Protein AF-A0A4Q6XUS8-F1 (afdb_monomer)

pLDDT: mean 78.95, std 22.37, range [28.92, 98.81]

InterPro domains:
  IPR008257 Peptidase M19 [PF01244] (46-153)
  IPR032466 Metal-dependent hydrolase [SSF51556] (40-156)

Foldseek 3Di:
DDDDDDDDDDPDDPPDPVVVVVVVVVVPDPLVPDDPVVVVVDADLVRLQVQLVVLEADAQEPSDQDLLVSLVVQVVSCVRRNLLRAAHDHPFAQAQQQDCDPCRPP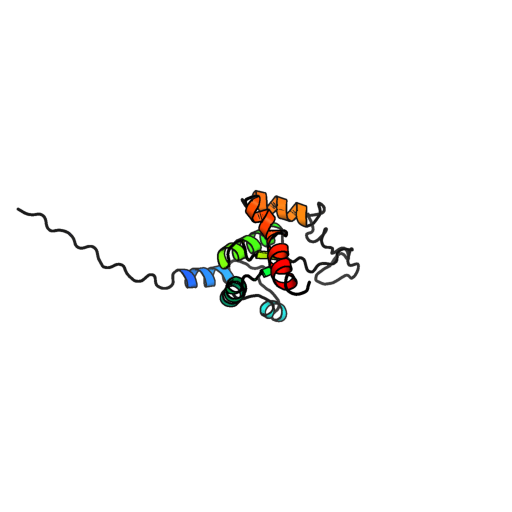SGTGQQCNHPVGNPGNLVSNVVSCVVVPDDPVSSVNHHPPSVVVVVCVVCVVPD

Structure (mmCIF, N/CA/C/O backbone):
data_AF-A0A4Q6XUS8-F1
#
_entry.id   AF-A0A4Q6XUS8-F1
#
loop_
_atom_site.group_PDB
_atom_site.id
_atom_site.type_symbol
_atom_site.label_atom_id
_atom_site.label_alt_id
_atom_site.label_comp_id
_atom_site.label_asym_id
_atom_site.label_entity_id
_atom_site.label_seq_id
_atom_site.pdbx_PDB_ins_code
_atom_site.Cartn_x
_atom_site.Cartn_y
_atom_site.Cartn_z
_atom_site.occupancy
_atom_site.B_iso_or_equiv
_atom_site.auth_seq_id
_atom_site.auth_comp_id
_atom_site.auth_asym_id
_atom_site.auth_atom_id
_atom_site.pdbx_PDB_model_num
ATOM 1 N N . MET A 1 1 ? -61.083 14.517 -26.495 1.00 38.69 1 MET A N 1
ATOM 2 C CA . MET A 1 1 ? -59.946 13.717 -27.003 1.00 38.69 1 MET A CA 1
ATOM 3 C C . MET A 1 1 ? -58.802 13.885 -26.015 1.00 38.69 1 MET A C 1
ATOM 5 O O . MET A 1 1 ? -58.152 14.918 -26.032 1.00 38.69 1 MET A O 1
ATOM 9 N N . GLU A 1 2 ? -58.611 12.913 -25.124 1.00 33.81 2 GLU A N 1
ATOM 10 C CA . GLU A 1 2 ? -57.528 12.885 -24.126 1.00 33.81 2 GLU A CA 1
ATOM 11 C C . GLU A 1 2 ? -56.410 11.944 -24.623 1.00 33.81 2 GLU A C 1
ATOM 13 O O . GLU A 1 2 ? -56.736 10.854 -25.113 1.00 33.81 2 GLU A O 1
ATOM 18 N N . PRO A 1 3 ? -55.109 12.269 -24.507 1.00 42.16 3 PRO A N 1
ATOM 19 C CA . PRO A 1 3 ? -54.057 11.345 -24.916 1.00 42.16 3 PRO A CA 1
ATOM 20 C C . PRO A 1 3 ? -53.762 10.315 -23.812 1.00 42.16 3 PRO A C 1
ATOM 22 O O . PRO A 1 3 ? -53.530 10.654 -22.651 1.00 42.16 3 PRO A O 1
ATOM 25 N N . ARG A 1 4 ? -53.729 9.024 -24.179 1.00 38.75 4 ARG A N 1
ATOM 26 C CA . ARG A 1 4 ? -53.361 7.920 -23.273 1.00 38.75 4 ARG A CA 1
ATOM 27 C C . ARG A 1 4 ? -51.905 8.067 -22.812 1.00 38.75 4 ARG A C 1
ATOM 29 O O . ARG A 1 4 ? -50.985 7.996 -23.627 1.00 38.75 4 ARG A O 1
ATOM 36 N N . ARG A 1 5 ? -51.686 8.187 -21.498 1.00 43.22 5 ARG A N 1
ATOM 37 C CA . ARG A 1 5 ? -50.358 8.046 -20.877 1.00 43.22 5 ARG A CA 1
ATOM 38 C C . ARG A 1 5 ? -49.838 6.621 -21.090 1.00 43.22 5 ARG A C 1
ATOM 40 O O . ARG A 1 5 ? -50.478 5.651 -20.694 1.00 43.22 5 ARG A O 1
ATOM 47 N N . ARG A 1 6 ? -48.662 6.502 -21.707 1.00 39.78 6 ARG A N 1
ATOM 48 C CA . ARG A 1 6 ? -47.931 5.240 -21.874 1.00 39.78 6 ARG A CA 1
ATOM 49 C C . ARG A 1 6 ? -47.256 4.902 -20.536 1.00 39.78 6 ARG A C 1
ATOM 51 O O . ARG A 1 6 ? -46.377 5.636 -20.093 1.00 39.78 6 ARG A O 1
ATOM 58 N N . LEU A 1 7 ? -47.704 3.836 -19.873 1.00 38.97 7 LEU A N 1
ATOM 59 C CA . LEU A 1 7 ? -47.091 3.319 -18.645 1.00 38.97 7 LEU A CA 1
ATOM 60 C C . LEU A 1 7 ? -45.681 2.793 -18.959 1.00 38.97 7 LEU A C 1
ATOM 62 O O . LEU A 1 7 ? -45.514 1.950 -19.841 1.00 38.97 7 LEU A O 1
ATOM 66 N N . LEU A 1 8 ? -44.669 3.301 -18.253 1.00 36.62 8 LEU A N 1
ATOM 67 C CA . LEU A 1 8 ? -43.318 2.734 -18.271 1.00 36.62 8 LEU A CA 1
ATOM 68 C C . LEU A 1 8 ? -43.313 1.405 -17.491 1.00 36.62 8 LEU A C 1
ATOM 70 O O . LEU A 1 8 ? -43.975 1.322 -16.453 1.00 36.62 8 LEU A O 1
ATOM 74 N N . PRO A 1 9 ? -42.572 0.377 -17.943 1.00 34.53 9 PRO A N 1
ATOM 75 C CA . PRO A 1 9 ? -42.481 -0.887 -17.219 1.00 34.53 9 PRO A CA 1
ATOM 76 C C . PRO A 1 9 ? -41.736 -0.711 -15.882 1.00 34.53 9 PRO A C 1
ATOM 78 O O . PRO A 1 9 ? -40.914 0.205 -15.744 1.00 34.53 9 PRO A O 1
ATOM 81 N N . PRO A 1 10 ? -41.998 -1.576 -14.883 1.00 36.62 10 PRO A N 1
ATOM 82 C CA . PRO A 1 10 ? -41.402 -1.446 -13.560 1.00 36.62 10 PRO A CA 1
ATOM 83 C C . PRO A 1 10 ? -39.885 -1.644 -13.626 1.00 36.62 10 PRO A C 1
ATOM 85 O O . PRO A 1 10 ? -39.374 -2.459 -14.398 1.00 36.62 10 PRO A O 1
ATOM 88 N N . ARG A 1 11 ? -39.156 -0.889 -12.794 1.00 40.22 11 ARG A N 1
ATOM 89 C CA . ARG A 1 11 ? -37.701 -1.011 -12.630 1.00 40.22 11 ARG A CA 1
ATOM 90 C C . ARG A 1 11 ? -37.354 -2.444 -12.220 1.00 40.22 11 ARG A C 1
ATOM 92 O O . ARG A 1 11 ? -37.492 -2.806 -11.056 1.00 40.22 11 ARG A O 1
ATOM 99 N N . GLY A 1 12 ? -36.876 -3.232 -13.181 1.00 36.44 12 GLY A N 1
ATOM 100 C CA . GLY A 1 12 ? -36.286 -4.541 -12.933 1.00 36.44 12 GLY A CA 1
ATOM 101 C C . GLY A 1 12 ? -35.132 -4.432 -11.937 1.00 36.44 12 GLY A C 1
ATOM 102 O O . GLY A 1 12 ? -34.312 -3.509 -11.998 1.00 36.44 12 GLY A O 1
ATOM 103 N N . SER A 1 13 ? -35.100 -5.370 -10.996 1.00 40.94 13 SER A N 1
ATOM 104 C CA . SER A 1 13 ? -34.067 -5.519 -9.979 1.00 40.94 13 SER A CA 1
ATOM 105 C C . SER A 1 13 ? -32.672 -5.518 -10.614 1.00 40.94 13 SER A C 1
ATOM 107 O O . SER A 1 13 ? -32.410 -6.175 -11.622 1.00 40.94 13 SER A O 1
ATOM 109 N N . ARG A 1 14 ? -31.750 -4.754 -10.015 1.00 40.50 14 ARG A N 1
ATOM 110 C CA . ARG A 1 14 ? -30.321 -4.717 -10.363 1.00 40.50 14 ARG A CA 1
ATOM 111 C C . ARG A 1 14 ? -29.642 -6.040 -9.974 1.00 40.50 14 ARG A C 1
ATOM 113 O O . ARG A 1 14 ? -28.760 -6.066 -9.125 1.00 40.50 14 ARG A O 1
ATOM 120 N N . GLY A 1 15 ? -30.051 -7.139 -10.598 1.00 38.88 15 GLY A N 1
ATOM 121 C CA . GLY A 1 15 ? -29.394 -8.433 -10.494 1.00 38.88 15 GLY A CA 1
ATOM 122 C C . GLY A 1 15 ? -28.053 -8.428 -11.233 1.00 38.88 15 GLY A C 1
ATOM 123 O O . GLY A 1 15 ? -27.981 -8.214 -12.440 1.00 38.88 15 GLY A O 1
ATOM 124 N N . ASN A 1 16 ? -26.978 -8.672 -10.486 1.00 44.34 16 ASN A N 1
ATOM 125 C CA . ASN A 1 16 ? -25.794 -9.439 -10.899 1.00 44.34 16 ASN A CA 1
ATOM 126 C C . ASN A 1 16 ? -24.944 -8.930 -12.086 1.00 44.34 16 ASN A C 1
ATOM 128 O O . ASN A 1 16 ? -24.155 -9.676 -12.673 1.00 44.34 16 ASN A O 1
ATOM 132 N N . ARG A 1 17 ? -24.972 -7.625 -12.381 1.00 33.41 17 ARG A N 1
ATOM 133 C CA . ARG A 1 17 ? -23.997 -7.002 -13.306 1.00 33.41 17 ARG A CA 1
ATOM 134 C C . ARG A 1 17 ? -22.570 -6.938 -12.717 1.00 33.41 17 ARG A C 1
ATOM 136 O O . ARG A 1 17 ? -21.595 -6.878 -13.461 1.00 33.41 17 ARG A O 1
ATOM 143 N N . TRP A 1 18 ? -22.446 -7.006 -11.387 1.00 36.28 18 TRP A N 1
ATOM 144 C CA . TRP A 1 18 ? -21.175 -6.973 -10.646 1.00 36.28 18 TRP A CA 1
ATOM 145 C C . TRP A 1 18 ? -20.414 -8.311 -10.655 1.00 36.28 18 TRP A C 1
ATOM 147 O O . TRP A 1 18 ? -19.219 -8.328 -10.945 1.00 36.28 18 TRP A O 1
ATOM 157 N N . SER A 1 19 ? -21.090 -9.447 -10.445 1.00 34.66 19 SER A N 1
ATOM 158 C CA . SER A 1 19 ? -20.462 -10.785 -10.494 1.00 34.66 19 SER A CA 1
ATOM 159 C C . SER A 1 19 ? -19.906 -11.121 -11.887 1.00 34.66 19 SER A C 1
ATOM 161 O O . SER A 1 19 ? -18.836 -11.715 -12.025 1.00 34.66 19 SER A O 1
ATOM 163 N N . SER A 1 20 ? -20.588 -10.636 -12.926 1.00 28.92 20 SER A N 1
ATOM 164 C CA . SER A 1 20 ? -20.176 -10.714 -14.332 1.00 28.92 20 SER A CA 1
ATOM 165 C C . SER A 1 20 ? -18.904 -9.909 -14.637 1.00 28.92 20 SER A C 1
ATOM 167 O O . SER A 1 20 ? -18.145 -10.258 -15.544 1.00 28.92 20 SER A O 1
ATOM 169 N N . A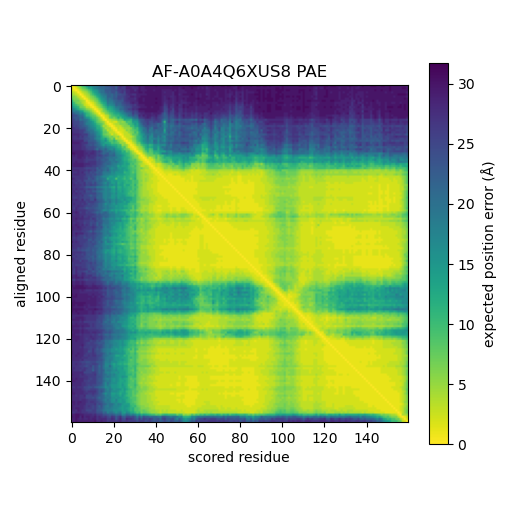RG A 1 21 ? -18.655 -8.830 -13.882 1.00 40.88 21 ARG A N 1
ATOM 170 C CA . ARG A 1 21 ? -17.423 -8.035 -13.955 1.00 40.88 21 ARG A CA 1
ATOM 171 C C . ARG A 1 21 ? -16.275 -8.759 -13.259 1.00 40.88 21 ARG A C 1
ATOM 173 O O . ARG A 1 21 ? -15.223 -8.845 -13.871 1.00 40.88 21 ARG A O 1
ATOM 180 N N . ILE A 1 22 ? -16.505 -9.356 -12.084 1.00 44.06 22 ILE A N 1
ATOM 181 C CA . ILE A 1 22 ? -15.510 -10.111 -11.289 1.00 44.06 22 ILE A CA 1
ATOM 182 C C . ILE A 1 22 ? -14.956 -11.320 -12.056 1.00 44.06 22 ILE A C 1
ATOM 184 O O . ILE A 1 22 ? -13.740 -11.474 -12.164 1.00 44.06 22 ILE A O 1
ATOM 188 N N . ARG A 1 23 ? -15.825 -12.138 -12.671 1.00 32.81 23 ARG A N 1
ATOM 189 C CA . ARG A 1 23 ? -15.376 -13.272 -13.505 1.00 32.81 23 ARG A CA 1
ATOM 190 C C . ARG A 1 23 ? -14.562 -12.812 -14.716 1.00 32.81 23 ARG A C 1
ATOM 192 O O . ARG A 1 23 ? -13.580 -13.445 -15.073 1.00 32.81 23 ARG A O 1
ATOM 199 N N . ARG A 1 24 ? -14.916 -11.673 -15.316 1.00 32.00 24 ARG A N 1
ATOM 200 C CA . ARG A 1 24 ? -14.162 -11.065 -16.428 1.00 32.00 24 ARG A CA 1
ATOM 201 C C . ARG A 1 24 ? -12.862 -10.386 -15.965 1.00 32.00 24 ARG A C 1
ATOM 203 O O . ARG A 1 24 ? -11.965 -10.176 -16.773 1.00 32.00 24 ARG A O 1
ATOM 210 N N . TRP A 1 25 ? -12.769 -10.059 -14.678 1.00 41.84 25 TRP A N 1
ATOM 211 C CA . TRP A 1 25 ? -11.640 -9.405 -14.017 1.00 41.84 25 TRP A CA 1
ATOM 212 C C . TRP A 1 25 ? -10.493 -10.383 -13.738 1.00 41.84 25 TRP A C 1
ATOM 214 O O . TRP A 1 25 ? -9.357 -10.114 -14.112 1.00 41.84 25 TRP A O 1
ATOM 224 N N . GLN A 1 26 ? -10.800 -11.563 -13.183 1.00 38.84 26 GLN A N 1
ATOM 225 C CA . GLN A 1 26 ? -9.820 -12.643 -12.968 1.00 38.84 26 GLN A CA 1
ATOM 226 C C . GLN A 1 26 ? -9.282 -13.230 -14.284 1.00 38.84 26 GLN A C 1
ATOM 228 O O . GLN A 1 26 ? -8.149 -13.694 -14.333 1.00 38.84 26 GLN A O 1
ATOM 233 N N . VAL A 1 27 ? -10.073 -13.178 -15.360 1.00 44.12 27 VAL A N 1
ATOM 234 C CA . VAL A 1 27 ? -9.701 -13.705 -16.685 1.00 44.12 27 VAL A CA 1
ATOM 235 C C . VAL A 1 27 ? -8.787 -12.745 -17.473 1.00 44.12 27 VAL A C 1
ATOM 237 O O . VAL A 1 27 ? -8.097 -13.185 -18.386 1.00 44.12 27 VAL A O 1
ATOM 240 N N . ARG A 1 28 ? -8.728 -11.445 -17.130 1.00 41.25 28 ARG A N 1
ATOM 241 C CA . ARG A 1 28 ? -7.973 -10.418 -17.889 1.00 41.25 28 ARG A CA 1
ATOM 242 C C . ARG A 1 28 ? -6.618 -10.007 -17.297 1.00 41.25 28 ARG A C 1
ATOM 244 O O . ARG A 1 28 ? -5.964 -9.167 -17.906 1.00 41.25 28 ARG A O 1
ATOM 251 N N . LYS A 1 29 ? -6.181 -10.563 -16.159 1.00 52.47 29 LYS A N 1
ATOM 252 C CA . LYS A 1 29 ? -4.869 -10.248 -15.550 1.00 52.47 29 LYS A CA 1
ATOM 253 C C . LYS A 1 29 ? -3.974 -11.499 -15.487 1.00 52.47 29 LYS A C 1
ATOM 255 O O . LYS A 1 29 ? -3.961 -12.182 -14.463 1.00 52.47 29 LYS A O 1
ATOM 260 N N . PRO A 1 30 ? -3.226 -11.819 -16.563 1.00 45.56 30 PRO A N 1
ATOM 261 C CA . PRO A 1 30 ? -2.365 -13.007 -16.647 1.00 45.56 30 PRO A CA 1
ATOM 262 C C . PRO A 1 30 ? -1.321 -13.121 -15.524 1.00 45.56 30 PRO A C 1
ATOM 264 O O . PRO A 1 30 ? -0.887 -14.221 -15.200 1.00 45.56 30 PRO A O 1
ATOM 267 N N . TRP A 1 31 ? -0.941 -11.999 -14.907 1.00 51.34 31 TRP A N 1
ATOM 268 C CA . TRP A 1 31 ? 0.029 -11.912 -13.810 1.00 51.34 31 TRP A CA 1
ATOM 269 C C . TRP A 1 31 ? -0.539 -12.248 -12.426 1.00 51.34 31 TRP A C 1
ATOM 271 O O . TRP A 1 31 ? 0.228 -12.460 -11.496 1.00 51.34 31 TRP A O 1
ATOM 281 N N . LEU A 1 32 ? -1.859 -12.424 -12.280 1.00 52.38 32 LEU A N 1
ATOM 282 C CA . LEU A 1 32 ? -2.463 -12.995 -11.064 1.00 52.38 32 LEU A CA 1
ATOM 283 C C . LEU A 1 32 ? -2.283 -14.527 -10.968 1.00 52.38 32 LEU A C 1
ATOM 285 O O . LEU A 1 32 ? -3.002 -15.218 -10.236 1.00 52.38 32 LEU A O 1
ATOM 289 N N . ARG A 1 33 ? -1.336 -15.097 -11.719 1.00 54.69 33 ARG A N 1
ATOM 290 C CA . ARG A 1 33 ? -1.018 -16.527 -11.719 1.00 54.69 33 ARG A CA 1
ATOM 291 C C . ARG A 1 33 ? -0.063 -16.856 -10.572 1.00 54.69 33 ARG A C 1
ATOM 293 O O . ARG A 1 33 ? 1.018 -17.397 -10.763 1.00 54.69 33 ARG A O 1
ATOM 300 N N . PHE A 1 34 ? -0.493 -16.522 -9.361 1.00 56.25 34 PHE A N 1
ATOM 301 C CA . PHE A 1 34 ? 0.211 -16.897 -8.147 1.00 56.25 34 PHE A CA 1
ATOM 302 C C . PHE A 1 34 ? 0.231 -18.425 -7.988 1.00 56.25 34 PHE A C 1
ATOM 304 O O . PHE A 1 34 ? -0.797 -19.069 -8.256 1.00 56.25 34 PHE A O 1
ATOM 311 N N . PRO A 1 35 ? 1.342 -19.021 -7.512 1.00 56.88 35 PRO A N 1
ATOM 312 C CA . PRO A 1 35 ? 1.319 -20.393 -7.024 1.00 56.88 35 PRO A CA 1
ATOM 313 C C . PRO A 1 35 ? 0.212 -20.541 -5.960 1.00 56.88 35 PRO A C 1
ATOM 315 O O . PRO A 1 35 ? -0.081 -19.571 -5.250 1.00 56.88 35 PRO A O 1
ATOM 318 N N . PRO A 1 36 ? -0.430 -21.718 -5.825 1.00 62.56 36 PRO A N 1
ATOM 319 C CA . PRO A 1 36 ? -1.535 -21.925 -4.881 1.00 62.56 36 PRO A CA 1
ATOM 320 C C . PRO A 1 36 ? -1.228 -21.455 -3.449 1.00 62.56 36 PRO A C 1
ATOM 322 O O . PRO A 1 36 ? -2.093 -20.880 -2.793 1.00 62.56 36 PRO A O 1
ATOM 325 N N . SER A 1 37 ? 0.026 -21.605 -3.011 1.00 67.19 37 SER A N 1
ATOM 326 C CA . SER A 1 37 ? 0.530 -21.156 -1.707 1.00 67.19 37 SER A CA 1
ATOM 327 C C . SER A 1 37 ? 0.523 -19.636 -1.503 1.00 67.19 37 SER A C 1
ATOM 329 O O . SER A 1 37 ? 0.420 -19.176 -0.371 1.00 67.19 37 SER A O 1
ATOM 331 N N . LEU A 1 38 ? 0.602 -18.835 -2.568 1.00 69.69 38 LEU A N 1
ATOM 332 C CA . LEU A 1 38 ? 0.481 -17.377 -2.473 1.00 69.69 38 LEU A CA 1
ATOM 333 C C . LEU A 1 38 ? -0.972 -16.913 -2.582 1.00 69.69 38 LEU A C 1
ATOM 335 O O . LEU A 1 38 ? -1.326 -15.903 -1.982 1.00 69.69 38 LEU A O 1
ATOM 339 N N . LYS A 1 39 ? -1.846 -17.668 -3.262 1.00 71.81 39 LYS A N 1
ATOM 340 C CA . LYS A 1 39 ? -3.279 -17.330 -3.336 1.00 71.81 39 LYS A CA 1
ATOM 341 C C . LYS A 1 39 ? -3.949 -17.325 -1.964 1.00 71.81 39 LYS A C 1
ATOM 343 O O . LYS A 1 39 ? -4.792 -16.470 -1.720 1.00 71.81 39 LYS A O 1
ATOM 348 N N . VAL A 1 40 ? -3.551 -18.228 -1.064 1.00 80.75 40 VAL A N 1
ATOM 349 C CA . VAL A 1 40 ? -4.084 -18.278 0.312 1.00 80.75 40 VAL A CA 1
ATOM 350 C C . VAL A 1 40 ? -3.649 -17.091 1.178 1.00 80.75 40 VAL A C 1
ATOM 352 O O . VAL A 1 40 ? -4.245 -16.851 2.221 1.00 80.75 40 VAL A O 1
ATOM 355 N N . ARG A 1 41 ? -2.628 -16.333 0.754 1.00 83.44 41 ARG A N 1
ATOM 356 C CA . ARG A 1 41 ? -2.149 -15.120 1.436 1.00 83.44 41 ARG A CA 1
ATOM 357 C C . ARG A 1 41 ? -2.866 -13.853 0.957 1.00 83.44 41 ARG A C 1
ATOM 359 O O . ARG A 1 41 ? -2.631 -12.788 1.518 1.00 83.44 41 ARG A O 1
ATOM 366 N N . LEU A 1 42 ? -3.713 -13.947 -0.073 1.00 87.94 42 LEU A N 1
ATOM 367 C CA . LEU A 1 42 ? -4.469 -12.808 -0.587 1.00 87.94 42 LEU A CA 1
ATOM 368 C C . LEU A 1 42 ? -5.703 -12.538 0.276 1.00 87.94 42 LEU A C 1
ATOM 370 O O . LEU A 1 42 ? -6.415 -13.455 0.684 1.00 87.94 42 LEU A O 1
ATOM 374 N N . VAL A 1 43 ? -5.991 -11.258 0.497 1.00 90.31 43 VAL A N 1
ATOM 375 C CA . VAL A 1 43 ? -7.205 -10.822 1.187 1.00 90.31 43 VAL A CA 1
ATOM 376 C C . VAL A 1 43 ? -8.404 -10.870 0.230 1.00 90.31 43 VAL A C 1
ATOM 378 O O . VAL A 1 43 ? -8.323 -10.420 -0.916 1.00 90.31 43 VAL A O 1
ATOM 381 N N . SER A 1 44 ? -9.529 -11.436 0.676 1.00 91.50 44 SER A N 1
ATOM 382 C CA . SER A 1 44 ? -10.792 -11.371 -0.071 1.00 91.50 44 SER A CA 1
ATOM 383 C C . SER A 1 44 ? -11.444 -9.993 0.092 1.00 91.50 44 SER A C 1
ATOM 385 O O . SER A 1 44 ? -11.123 -9.252 1.019 1.00 91.50 44 SER A O 1
ATOM 387 N N . ARG A 1 45 ? -12.406 -9.644 -0.775 1.00 93.81 45 ARG A N 1
ATOM 388 C CA . ARG A 1 45 ? -13.133 -8.365 -0.660 1.00 93.81 45 ARG A CA 1
ATOM 389 C C . ARG A 1 45 ? -13.862 -8.236 0.679 1.00 93.81 45 ARG A C 1
ATOM 391 O O . ARG A 1 45 ? -13.855 -7.163 1.270 1.00 93.81 45 ARG A O 1
ATOM 398 N N . ASP A 1 46 ? -14.479 -9.323 1.133 1.00 95.88 46 ASP A N 1
ATOM 399 C CA . ASP A 1 46 ? -15.251 -9.335 2.376 1.00 95.88 46 ASP A CA 1
ATOM 400 C C . ASP A 1 46 ? -14.329 -9.255 3.595 1.00 95.88 46 ASP A C 1
ATOM 402 O O . ASP A 1 46 ? -14.620 -8.517 4.527 1.00 95.88 46 ASP A O 1
ATOM 406 N N . HIS A 1 47 ? -13.167 -9.915 3.551 1.00 95.94 47 HIS A N 1
ATOM 407 C CA . HIS A 1 47 ? -12.170 -9.797 4.613 1.00 95.94 47 HIS A CA 1
ATOM 408 C C . HIS A 1 47 ? -11.552 -8.389 4.660 1.00 95.94 47 HIS A C 1
ATOM 410 O O . HIS A 1 47 ? -11.404 -7.825 5.738 1.00 95.94 47 HIS A O 1
ATOM 416 N N . ALA A 1 48 ? -11.254 -7.782 3.507 1.00 97.38 48 ALA A N 1
ATOM 417 C CA . ALA A 1 48 ? -10.742 -6.413 3.453 1.00 97.38 48 ALA A CA 1
ATOM 418 C C . ALA A 1 48 ? -11.747 -5.411 4.045 1.00 97.38 48 ALA A C 1
ATOM 420 O O . ALA A 1 48 ? -11.365 -4.551 4.832 1.00 97.38 48 ALA A O 1
ATOM 421 N N . LYS A 1 49 ? -13.039 -5.560 3.725 1.00 98.31 49 LYS A N 1
ATOM 422 C CA . LYS A 1 49 ? -14.100 -4.749 4.338 1.00 98.31 49 LYS A CA 1
ATOM 423 C C . LYS A 1 49 ? -14.211 -4.979 5.837 1.00 98.31 49 LYS A C 1
ATOM 425 O O . LYS A 1 49 ? -14.266 -4.005 6.565 1.00 98.31 49 LYS A O 1
ATOM 430 N N . ALA A 1 50 ? -14.158 -6.230 6.293 1.00 98.19 50 ALA A N 1
ATOM 431 C CA . ALA A 1 50 ? -14.188 -6.526 7.721 1.00 98.19 50 ALA A CA 1
ATOM 432 C C . ALA A 1 50 ? -13.040 -5.831 8.475 1.00 98.19 50 ALA A C 1
ATOM 434 O O . ALA A 1 50 ? -13.271 -5.302 9.552 1.00 98.19 50 ALA A O 1
ATOM 435 N N . ILE A 1 51 ? -11.831 -5.769 7.900 1.00 98.06 51 ILE A N 1
ATOM 436 C CA . ILE A 1 51 ? -10.701 -5.005 8.467 1.00 98.06 51 ILE A CA 1
ATOM 437 C C . ILE A 1 51 ? -10.988 -3.495 8.461 1.00 98.06 51 ILE A C 1
ATOM 439 O O . ILE A 1 51 ? -10.689 -2.798 9.429 1.00 98.06 51 ILE A O 1
ATOM 443 N N . ALA A 1 52 ? -11.547 -2.971 7.370 1.00 98.38 52 ALA A N 1
ATOM 444 C CA . ALA A 1 52 ? -11.881 -1.554 7.263 1.00 98.38 52 ALA A CA 1
ATOM 445 C C . ALA A 1 52 ? -12.959 -1.135 8.278 1.00 98.38 52 ALA A C 1
ATOM 447 O O . ALA A 1 52 ? -12.808 -0.109 8.939 1.00 98.38 52 ALA A O 1
ATOM 448 N N . ASP A 1 53 ? -13.980 -1.972 8.480 1.00 98.38 53 ASP A N 1
ATOM 449 C CA . ASP A 1 53 ? -15.079 -1.751 9.425 1.00 98.38 53 ASP A CA 1
ATOM 450 C C . ASP A 1 53 ? -14.588 -1.653 10.884 1.00 98.38 53 ASP A C 1
ATOM 452 O O . ASP A 1 53 ? -15.243 -1.018 11.710 1.00 98.38 53 ASP A O 1
ATOM 456 N N . THR A 1 54 ? -13.413 -2.209 11.219 1.00 97.69 54 THR A N 1
ATOM 457 C CA . THR A 1 54 ? -12.785 -2.024 12.543 1.00 97.69 54 THR A CA 1
ATOM 458 C C . THR A 1 54 ? -11.936 -0.754 12.658 1.00 97.69 54 THR A C 1
ATOM 460 O O . THR A 1 54 ? -11.244 -0.575 13.658 1.00 97.69 54 THR A O 1
ATOM 463 N N . GLY A 1 55 ? -11.886 0.095 11.628 1.00 97.69 55 GLY A N 1
ATOM 464 C CA . GLY A 1 55 ? -10.947 1.220 11.553 1.00 97.69 55 GLY A CA 1
ATOM 465 C C . GLY A 1 55 ? -9.525 0.830 11.120 1.00 97.69 55 GLY A C 1
ATOM 466 O O . GLY A 1 55 ? -8.618 1.669 11.160 1.00 97.69 55 GLY A O 1
ATOM 467 N N . GLY A 1 56 ? -9.314 -0.431 10.719 1.00 98.12 56 GLY A N 1
ATOM 468 C CA . GLY A 1 56 ? -8.008 -1.000 10.386 1.00 98.12 56 GLY A CA 1
ATOM 469 C C . GLY A 1 56 ? -7.423 -0.518 9.055 1.00 98.12 56 GLY A C 1
ATOM 470 O O . GLY A 1 56 ? -7.987 0.335 8.372 1.00 98.12 56 GLY A O 1
ATOM 471 N N . ILE A 1 57 ? -6.270 -1.079 8.681 1.00 98.19 57 ILE A N 1
ATOM 472 C CA . ILE A 1 57 ? -5.539 -0.752 7.449 1.00 98.19 57 ILE A CA 1
ATOM 473 C C . ILE A 1 57 ? -5.071 -2.028 6.740 1.00 98.19 57 ILE A C 1
ATOM 475 O O . ILE A 1 57 ? -4.648 -2.988 7.384 1.00 98.19 57 ILE A O 1
ATOM 479 N N . ILE A 1 58 ? -5.112 -2.024 5.406 1.00 98.25 58 ILE A N 1
ATOM 480 C CA . ILE A 1 58 ? -4.552 -3.066 4.547 1.00 98.25 58 ILE A CA 1
ATOM 481 C C . ILE A 1 58 ? -3.324 -2.510 3.820 1.00 98.25 58 ILE A C 1
ATOM 483 O O . ILE A 1 58 ? -3.442 -1.664 2.934 1.00 98.25 58 ILE A O 1
ATOM 487 N N . GLY A 1 59 ? -2.144 -3.026 4.169 1.00 97.50 59 GLY A N 1
ATOM 488 C CA . GLY A 1 59 ? -0.910 -2.783 3.423 1.00 97.50 59 GLY A CA 1
ATOM 489 C C . GLY A 1 59 ? -0.880 -3.601 2.134 1.00 97.50 59 GLY A C 1
ATOM 490 O O . GLY A 1 59 ? -0.830 -4.831 2.188 1.00 97.50 59 GLY A O 1
ATOM 491 N N . VAL A 1 60 ? -0.915 -2.944 0.976 1.00 96.25 60 VAL A N 1
ATOM 492 C CA . VAL A 1 60 ? -0.834 -3.626 -0.322 1.00 96.25 60 VAL A CA 1
ATOM 493 C C . VAL A 1 60 ? 0.597 -4.095 -0.542 1.00 96.25 60 VAL A C 1
ATOM 495 O O . VAL A 1 60 ? 1.517 -3.285 -0.597 1.00 96.25 60 VAL A O 1
ATOM 498 N N . TRP A 1 61 ? 0.778 -5.409 -0.673 1.00 92.31 61 TRP A N 1
ATOM 499 C CA . TRP A 1 61 ? 2.086 -6.007 -0.923 1.00 92.31 61 TRP A CA 1
ATOM 500 C C . TRP A 1 61 ? 2.506 -5.859 -2.394 1.00 92.31 61 TRP A C 1
ATOM 502 O O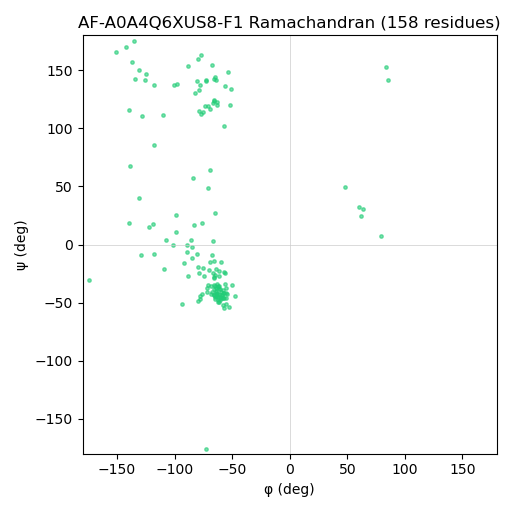 . TRP A 1 61 ? 1.687 -6.107 -3.277 1.00 92.31 61 TRP A O 1
ATOM 512 N N . 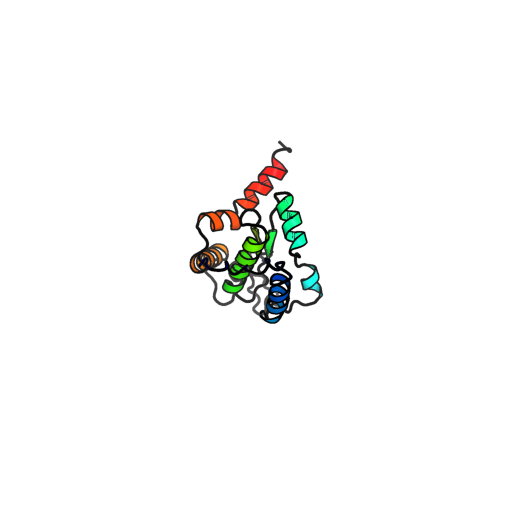HIS A 1 62 ? 3.769 -5.521 -2.681 1.00 82.75 62 HIS A N 1
ATOM 513 C CA . HIS A 1 62 ? 4.328 -5.296 -4.031 1.00 82.75 62 HIS A CA 1
ATOM 514 C C . HIS A 1 62 ? 4.377 -6.517 -4.985 1.00 82.75 62 HIS A C 1
ATOM 516 O O . HIS A 1 62 ? 5.190 -6.543 -5.904 1.00 82.75 62 HIS A O 1
ATOM 522 N N . LEU A 1 63 ? 3.508 -7.521 -4.848 1.00 82.19 63 LEU A N 1
ATOM 523 C CA . LEU A 1 63 ? 3.455 -8.714 -5.710 1.00 82.19 63 LEU A CA 1
ATOM 524 C C . LEU A 1 63 ? 2.929 -8.436 -7.139 1.00 82.19 63 LEU A C 1
ATOM 526 O O . LEU A 1 63 ? 2.043 -9.128 -7.644 1.00 82.19 63 LEU A O 1
ATOM 530 N N . PHE A 1 64 ? 3.463 -7.416 -7.797 1.00 86.94 64 PHE A N 1
ATOM 531 C CA . PHE A 1 64 ? 3.059 -6.935 -9.105 1.00 86.94 64 PHE A CA 1
ATOM 532 C C . PHE A 1 64 ? 4.273 -6.902 -10.036 1.00 86.94 64 PHE A C 1
ATOM 534 O O . PHE A 1 64 ? 5.368 -6.535 -9.606 1.00 86.94 64 PHE A O 1
ATOM 541 N N . PRO A 1 65 ? 4.097 -7.264 -11.318 1.00 80.38 65 PRO A N 1
ATOM 542 C CA . PRO A 1 65 ? 5.210 -7.362 -12.258 1.00 80.38 65 PRO A CA 1
ATOM 543 C C . PRO A 1 65 ? 5.839 -5.998 -12.565 1.00 80.38 65 PRO A C 1
ATOM 545 O O . PRO A 1 65 ? 7.008 -5.937 -12.929 1.00 80.38 65 PRO A O 1
ATOM 548 N N . THR A 1 66 ? 5.078 -4.911 -12.406 1.00 87.88 66 THR A N 1
ATOM 549 C CA . THR A 1 66 ? 5.548 -3.543 -12.621 1.00 87.88 66 THR A CA 1
ATOM 550 C C . THR A 1 66 ? 5.049 -2.612 -11.518 1.00 87.88 66 THR A C 1
ATOM 552 O O . THR A 1 66 ? 4.011 -2.855 -10.895 1.00 87.88 66 THR A O 1
ATOM 555 N N . MET A 1 67 ? 5.755 -1.497 -11.324 1.00 92.06 67 MET A N 1
ATOM 556 C CA . MET A 1 67 ? 5.322 -0.398 -10.456 1.00 92.06 67 MET A CA 1
ATOM 557 C C . MET A 1 67 ? 3.935 0.133 -10.847 1.00 92.06 67 MET A C 1
ATOM 559 O O . MET A 1 67 ? 3.086 0.375 -9.991 1.00 92.06 67 MET A O 1
ATOM 563 N N . LYS A 1 68 ? 3.678 0.266 -12.152 1.00 93.25 68 LYS A N 1
ATOM 564 C CA . LYS A 1 68 ? 2.377 0.684 -12.678 1.00 93.25 68 LYS A CA 1
ATOM 565 C C . LYS A 1 68 ? 1.261 -0.253 -12.228 1.00 93.25 68 LYS A C 1
ATOM 567 O O . LYS A 1 68 ? 0.217 0.212 -11.773 1.00 93.25 68 LYS A O 1
ATOM 572 N N . ASP A 1 69 ? 1.487 -1.563 -12.322 1.00 92.62 69 ASP A N 1
ATOM 573 C CA . ASP A 1 69 ? 0.525 -2.570 -11.872 1.00 92.62 69 ASP A CA 1
ATOM 574 C C . ASP A 1 69 ? 0.324 -2.536 -10.353 1.00 92.62 69 ASP A C 1
ATOM 576 O O . ASP A 1 69 ? -0.799 -2.734 -9.891 1.00 92.62 69 ASP A O 1
ATOM 580 N N . TYR A 1 70 ? 1.375 -2.236 -9.584 1.00 94.44 70 TYR A N 1
ATOM 581 C CA . TYR A 1 70 ? 1.276 -2.041 -8.138 1.00 94.44 70 TYR A CA 1
ATOM 582 C C . TYR A 1 70 ? 0.370 -0.858 -7.782 1.00 94.44 70 TYR A C 1
ATOM 584 O O . TYR A 1 70 ? -0.556 -1.019 -6.988 1.00 94.44 70 TYR A O 1
ATOM 592 N N . VAL A 1 71 ? 0.554 0.300 -8.423 1.00 96.88 71 VAL A N 1
ATOM 593 C CA . VAL A 1 71 ? -0.304 1.477 -8.198 1.00 96.88 71 VAL A CA 1
ATOM 594 C C . VAL A 1 71 ? -1.748 1.226 -8.645 1.00 96.88 71 VAL A C 1
ATOM 596 O O . VAL A 1 71 ? -2.684 1.631 -7.950 1.00 96.88 71 VAL A O 1
ATOM 599 N N . VAL A 1 72 ? -1.957 0.472 -9.731 1.00 96.44 72 VAL A N 1
ATOM 600 C CA . VAL A 1 72 ? -3.298 -0.006 -10.110 1.00 96.44 72 VAL A CA 1
ATOM 601 C C . VAL A 1 72 ? -3.891 -0.878 -9.000 1.00 96.44 72 VAL A C 1
ATOM 603 O O . VAL A 1 72 ? -5.044 -0.682 -8.627 1.00 96.44 72 VAL A O 1
ATOM 606 N N . GLY A 1 73 ? -3.116 -1.802 -8.430 1.00 94.69 73 GLY A N 1
ATOM 607 C CA . GLY A 1 73 ? -3.547 -2.635 -7.306 1.00 94.69 73 GLY A CA 1
ATOM 608 C C . GLY A 1 73 ? -3.915 -1.832 -6.055 1.00 94.69 73 GLY A C 1
ATOM 609 O O . GLY A 1 73 ? -4.905 -2.144 -5.392 1.00 94.69 73 GLY A O 1
ATOM 610 N N . ILE A 1 74 ? -3.174 -0.758 -5.760 1.00 97.88 74 ILE A N 1
ATOM 611 C CA . ILE A 1 74 ? -3.515 0.187 -4.687 1.00 97.88 74 ILE A CA 1
ATOM 612 C C . ILE A 1 74 ? -4.868 0.843 -4.970 1.00 97.88 74 ILE A C 1
ATOM 614 O O . ILE A 1 74 ? -5.741 0.822 -4.102 1.00 97.88 74 ILE A O 1
ATOM 618 N N . ARG A 1 75 ? -5.083 1.375 -6.182 1.00 98.00 75 ARG A N 1
ATOM 619 C CA . ARG A 1 75 ? -6.368 1.986 -6.568 1.00 98.00 75 ARG A CA 1
ATOM 620 C C . ARG A 1 75 ? -7.520 0.991 -6.439 1.00 98.00 75 ARG A C 1
ATOM 622 O O . ARG A 1 75 ? -8.575 1.332 -5.917 1.00 98.00 75 ARG A O 1
ATOM 629 N N . GLU A 1 76 ? -7.297 -0.251 -6.853 1.00 95.88 76 GLU A N 1
ATOM 630 C CA . GLU A 1 76 ? -8.284 -1.326 -6.745 1.00 95.88 76 GLU A CA 1
ATOM 631 C C . GLU A 1 76 ? -8.647 -1.633 -5.286 1.00 95.88 76 GLU A C 1
ATOM 633 O O . GLU A 1 76 ? -9.812 -1.910 -5.001 1.00 95.88 76 GLU A O 1
ATOM 638 N N . MET A 1 77 ? -7.695 -1.549 -4.350 1.00 97.94 77 MET A N 1
ATOM 639 C CA . MET A 1 77 ? -7.984 -1.674 -2.919 1.00 97.94 77 MET A CA 1
ATOM 640 C C . MET A 1 77 ? -8.726 -0.444 -2.379 1.00 97.94 77 MET A C 1
ATOM 642 O O . MET A 1 77 ? -9.697 -0.599 -1.639 1.00 97.94 77 MET A O 1
ATOM 646 N N . VAL A 1 78 ? -8.348 0.767 -2.801 1.00 98.50 78 VAL A N 1
ATOM 647 C CA . VAL A 1 78 ? -9.075 2.004 -2.460 1.00 98.50 78 VAL A CA 1
ATOM 648 C C . VAL A 1 78 ? -10.543 1.910 -2.898 1.00 98.50 78 VAL A C 1
ATOM 650 O O . VAL A 1 78 ? -11.433 2.214 -2.109 1.00 98.50 78 VAL A O 1
ATOM 653 N N . ASP A 1 79 ? -10.828 1.372 -4.086 1.00 97.75 79 ASP A N 1
ATOM 654 C CA . ASP A 1 79 ? -12.195 1.122 -4.579 1.00 97.75 79 ASP A CA 1
ATOM 655 C C . ASP A 1 79 ? -12.965 0.049 -3.769 1.00 97.75 79 ASP A C 1
ATOM 657 O O . ASP A 1 79 ? -14.177 -0.158 -3.943 1.00 97.75 79 ASP A O 1
ATOM 661 N N . VAL A 1 80 ? -12.274 -0.725 -2.928 1.00 97.94 80 VAL A N 1
ATOM 662 C CA . VAL A 1 80 ? -12.876 -1.758 -2.077 1.00 97.94 80 VAL A CA 1
ATOM 663 C C . VAL A 1 80 ? -13.218 -1.220 -0.699 1.00 97.94 80 VAL A C 1
ATOM 665 O O . VAL A 1 80 ? -14.346 -1.454 -0.255 1.00 97.94 80 VAL A O 1
ATOM 668 N N . VAL A 1 81 ? -12.252 -0.573 -0.045 1.00 98.44 81 VAL A N 1
ATOM 669 C CA . VAL A 1 81 ? -12.308 -0.224 1.383 1.00 98.44 81 VAL A CA 1
ATOM 670 C C . VAL A 1 81 ? -12.267 1.279 1.665 1.00 98.44 81 VAL A C 1
ATOM 672 O O . VAL A 1 81 ? -12.484 1.677 2.799 1.00 98.44 81 VAL A O 1
ATOM 675 N N . GLY A 1 82 ? -12.025 2.118 0.657 1.00 98.50 82 GLY A N 1
ATOM 676 C CA . GLY A 1 82 ? -11.795 3.552 0.834 1.00 98.50 82 GLY A CA 1
ATOM 677 C C . GLY A 1 82 ? -10.341 3.878 1.185 1.00 98.50 82 GLY A C 1
ATOM 678 O O . GLY A 1 82 ? -9.615 3.064 1.754 1.00 98.50 82 GLY A O 1
ATOM 679 N N . VAL A 1 83 ? -9.901 5.088 0.826 1.00 98.81 83 VAL A N 1
ATOM 680 C CA . VAL A 1 83 ? -8.492 5.508 0.950 1.00 98.81 83 VAL A CA 1
ATOM 681 C C . VAL A 1 83 ? -7.984 5.504 2.390 1.00 98.81 83 VAL A C 1
ATOM 683 O O . VAL A 1 83 ? -6.808 5.256 2.619 1.00 98.81 83 VAL A O 1
ATOM 686 N N . ASP A 1 84 ? -8.874 5.690 3.361 1.00 98.75 84 ASP A N 1
ATOM 687 C CA . ASP A 1 84 ? -8.561 5.701 4.791 1.00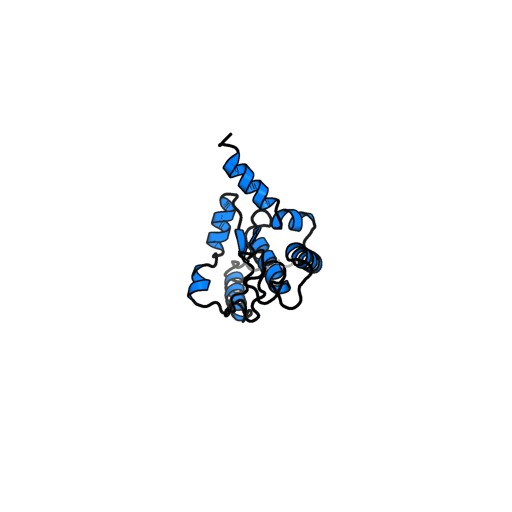 98.75 84 ASP A CA 1
ATOM 688 C C . ASP A 1 84 ? -8.126 4.332 5.339 1.00 98.75 84 ASP A C 1
ATOM 690 O O . ASP A 1 84 ? -7.688 4.244 6.482 1.00 98.75 84 ASP A O 1
ATOM 694 N N . HIS A 1 85 ? -8.242 3.258 4.558 1.00 98.75 85 HIS A N 1
ATOM 695 C CA . HIS A 1 85 ? -7.958 1.888 4.996 1.00 98.75 85 HIS A CA 1
ATOM 696 C C . HIS A 1 85 ? -6.885 1.204 4.146 1.00 98.75 85 HIS A C 1
ATOM 698 O O . HIS A 1 85 ? -6.727 -0.016 4.205 1.00 98.75 85 HIS A O 1
ATOM 704 N N . VAL A 1 86 ? -6.129 1.973 3.360 1.00 98.69 86 VAL A N 1
ATOM 705 C CA . VAL A 1 86 ? -5.086 1.455 2.466 1.00 98.69 86 VAL A CA 1
ATOM 706 C C . VAL A 1 86 ? -3.722 1.996 2.869 1.00 98.69 86 VAL A C 1
ATOM 708 O O . VAL A 1 86 ? -3.578 3.178 3.167 1.00 98.69 86 VAL A O 1
ATOM 711 N N . GLY A 1 87 ? -2.719 1.124 2.862 1.00 98.25 87 GLY A N 1
ATOM 712 C CA . GLY A 1 87 ? -1.313 1.470 3.038 1.00 98.25 87 GLY A CA 1
ATOM 713 C C . GLY A 1 87 ? -0.427 0.741 2.031 1.00 98.25 87 GLY A C 1
ATOM 714 O O . GLY A 1 87 ? -0.893 -0.119 1.279 1.00 98.25 87 GLY A O 1
ATOM 715 N N . MET A 1 88 ? 0.866 1.053 2.034 1.00 95.44 88 MET A N 1
ATOM 716 C CA . MET A 1 88 ? 1.877 0.329 1.257 1.00 95.44 88 MET A CA 1
ATOM 717 C C . MET A 1 88 ? 2.612 -0.706 2.106 1.00 95.44 88 MET A C 1
ATOM 719 O O . MET A 1 88 ? 3.025 -0.415 3.224 1.00 95.44 88 MET A O 1
ATOM 723 N N . GLY A 1 89 ? 2.848 -1.890 1.544 1.00 91.69 89 GLY A N 1
ATOM 724 C CA . GLY A 1 89 ? 3.689 -2.920 2.148 1.00 91.69 89 GLY A CA 1
ATOM 725 C C . GLY A 1 89 ? 4.738 -3.402 1.157 1.00 91.69 89 GLY A C 1
ATOM 726 O O . GLY A 1 89 ? 4.417 -4.082 0.187 1.00 91.69 89 GLY A O 1
ATOM 727 N N . SER A 1 90 ? 6.011 -3.086 1.383 1.00 88.31 90 SER A N 1
ATOM 728 C CA . SER A 1 90 ? 7.055 -3.648 0.530 1.00 88.31 90 SER A CA 1
ATOM 729 C C . SER A 1 90 ? 7.377 -5.084 0.949 1.00 88.31 90 SER A C 1
ATOM 731 O O . SER A 1 90 ? 7.323 -5.951 0.105 1.00 88.31 90 SER A O 1
ATOM 733 N N . ASP A 1 91 ? 7.604 -5.420 2.221 1.00 87.88 91 ASP A N 1
ATOM 734 C CA . ASP A 1 91 ? 8.096 -6.775 2.579 1.00 87.88 91 ASP A CA 1
ATOM 735 C C . ASP A 1 91 ? 9.295 -7.167 1.681 1.00 87.88 91 ASP A C 1
ATOM 737 O O . ASP A 1 91 ? 9.332 -8.186 0.987 1.00 87.88 91 ASP A O 1
ATOM 741 N N . SER A 1 92 ? 10.233 -6.222 1.612 1.00 85.00 92 SER A N 1
ATOM 742 C CA . SER A 1 92 ? 11.466 -6.258 0.834 1.00 85.00 92 SER A CA 1
ATOM 743 C C . SER A 1 92 ? 12.632 -5.866 1.744 1.00 85.00 92 SER A C 1
ATOM 745 O O . SER A 1 92 ? 12.446 -5.084 2.684 1.00 85.00 92 SER A O 1
ATOM 747 N N . PRO A 1 93 ? 13.843 -6.378 1.492 1.00 85.38 93 PRO A N 1
ATOM 748 C CA . PRO A 1 93 ? 15.005 -6.028 2.285 1.00 85.38 93 PRO A CA 1
ATOM 749 C C . PRO A 1 93 ? 15.446 -4.594 1.966 1.00 85.38 93 PRO A C 1
ATOM 751 O O . PRO A 1 93 ? 15.412 -4.150 0.816 1.00 85.38 93 PRO A O 1
ATOM 754 N N . ILE A 1 94 ? 15.864 -3.861 2.999 1.00 82.00 94 ILE A N 1
ATOM 755 C CA . ILE A 1 94 ? 16.388 -2.495 2.848 1.00 82.00 94 ILE A CA 1
ATOM 756 C C . ILE A 1 94 ? 17.740 -2.522 2.124 1.00 82.00 94 ILE A C 1
ATOM 758 O O . ILE A 1 94 ? 17.980 -1.707 1.235 1.00 82.00 94 ILE A O 1
ATOM 762 N N . SER A 1 95 ? 18.612 -3.467 2.477 1.00 80.12 95 SER A N 1
ATOM 763 C CA . SER A 1 95 ? 19.871 -3.716 1.773 1.00 80.12 95 SER A CA 1
ATOM 764 C C . SER A 1 95 ? 19.675 -4.710 0.625 1.00 80.12 95 SER A C 1
ATOM 766 O O . SER A 1 95 ? 18.785 -5.555 0.716 1.00 80.12 95 SER A O 1
ATOM 768 N N . PRO A 1 96 ? 20.517 -4.669 -0.424 1.00 77.94 96 PRO A N 1
ATOM 769 C CA . PRO A 1 96 ? 20.502 -5.679 -1.476 1.00 77.94 96 PRO A CA 1
ATOM 770 C C . PRO A 1 96 ? 20.592 -7.090 -0.901 1.00 77.94 96 PRO A C 1
ATOM 772 O O . PRO A 1 96 ? 21.566 -7.438 -0.228 1.00 77.94 96 PRO A O 1
ATOM 775 N N . ASP A 1 97 ? 19.576 -7.897 -1.182 1.00 76.44 97 ASP A N 1
ATOM 776 C CA . ASP A 1 97 ? 19.656 -9.336 -1.024 1.00 76.44 97 ASP A CA 1
ATOM 777 C C . ASP A 1 97 ? 20.605 -9.867 -2.096 1.00 76.44 97 ASP A C 1
ATOM 779 O O . ASP A 1 97 ? 20.359 -9.719 -3.293 1.00 76.44 97 ASP A O 1
ATOM 783 N N . ARG A 1 98 ? 21.719 -10.456 -1.662 1.00 76.62 98 ARG A N 1
ATOM 784 C CA . ARG A 1 98 ? 22.717 -11.050 -2.560 1.00 76.62 98 ARG A CA 1
ATOM 785 C C . ARG A 1 98 ? 22.428 -12.515 -2.871 1.00 76.62 98 ARG A C 1
ATOM 787 O O . ARG A 1 98 ? 23.174 -13.137 -3.624 1.00 76.62 98 ARG A O 1
ATOM 794 N N . VAL A 1 99 ? 21.359 -13.075 -2.306 1.00 77.88 99 VAL A N 1
ATOM 795 C CA . VAL A 1 99 ? 20.921 -14.435 -2.596 1.00 77.88 99 VAL A CA 1
ATOM 796 C C . VAL A 1 99 ? 20.172 -14.442 -3.922 1.00 77.88 99 VAL A C 1
ATOM 798 O O . VAL A 1 99 ? 19.082 -13.885 -4.055 1.00 77.88 99 VAL A O 1
ATOM 801 N N . VAL A 1 100 ? 20.750 -15.125 -4.909 1.00 74.19 100 VAL A N 1
ATOM 802 C CA . VAL A 1 100 ? 20.058 -15.396 -6.169 1.00 74.19 100 VAL A CA 1
ATOM 803 C C . VAL A 1 100 ? 18.895 -16.344 -5.893 1.00 74.19 100 VAL A C 1
ATOM 805 O O . VAL A 1 100 ? 19.072 -17.450 -5.384 1.00 74.19 100 VAL A O 1
ATOM 808 N N . SER A 1 101 ? 17.688 -15.908 -6.230 1.00 68.50 101 SER A N 1
ATOM 809 C CA . SER A 1 101 ? 16.468 -16.698 -6.071 1.00 68.50 101 SER A CA 1
ATOM 810 C C . SER A 1 101 ? 15.519 -16.459 -7.238 1.00 68.50 101 SER A C 1
ATOM 812 O O . SER A 1 101 ? 15.692 -15.521 -8.011 1.00 68.50 101 SER A O 1
ATOM 814 N N . ALA A 1 102 ? 14.454 -17.255 -7.344 1.00 67.06 102 ALA A N 1
ATOM 815 C CA . ALA A 1 102 ? 13.407 -17.010 -8.339 1.00 67.06 102 ALA A CA 1
ATOM 816 C C . ALA A 1 102 ? 12.770 -15.605 -8.217 1.00 67.06 102 ALA A C 1
ATOM 818 O O . ALA A 1 102 ? 12.227 -15.101 -9.194 1.00 67.06 102 ALA A O 1
ATOM 819 N N . ARG A 1 103 ? 12.834 -14.973 -7.032 1.00 65.38 103 ARG A N 1
ATOM 820 C CA . ARG A 1 103 ? 12.376 -13.590 -6.798 1.00 65.38 103 ARG A CA 1
ATOM 821 C C . ARG A 1 103 ? 13.479 -12.543 -6.982 1.00 65.38 103 ARG A C 1
ATOM 823 O O . ARG A 1 103 ? 13.172 -11.366 -7.097 1.00 65.38 103 ARG A O 1
ATOM 830 N N . ASN A 1 104 ? 14.738 -12.967 -7.007 1.00 71.06 104 ASN A N 1
ATOM 831 C CA . ASN A 1 104 ? 15.920 -12.120 -7.100 1.00 71.06 104 ASN A CA 1
ATOM 832 C C . ASN A 1 104 ? 16.938 -12.751 -8.067 1.00 71.06 104 ASN A C 1
ATOM 834 O O . ASN A 1 104 ? 17.988 -13.227 -7.632 1.00 71.06 104 ASN A O 1
ATOM 838 N N . PRO A 1 105 ? 16.633 -12.827 -9.374 1.00 67.81 105 PRO A N 1
ATOM 839 C CA . PRO A 1 105 ? 17.476 -13.552 -10.327 1.00 67.81 105 PRO A CA 1
ATOM 840 C C . PRO A 1 105 ? 18.879 -12.944 -10.473 1.00 67.81 105 PRO A C 1
ATOM 842 O O . PRO A 1 105 ? 19.805 -13.645 -10.867 1.00 67.81 105 PRO A O 1
ATOM 845 N N . ASN A 1 106 ? 19.045 -11.670 -10.106 1.00 72.94 106 ASN A N 1
ATOM 846 C CA . ASN A 1 106 ? 20.287 -10.920 -10.286 1.00 72.94 106 ASN A CA 1
ATOM 847 C C . ASN A 1 106 ? 21.049 -10.667 -8.972 1.00 72.94 106 ASN A C 1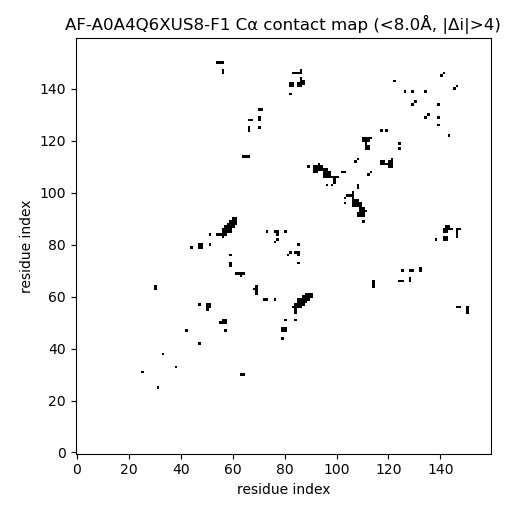
ATOM 849 O O . ASN A 1 106 ? 22.052 -9.960 -8.992 1.00 72.94 106 ASN A O 1
ATOM 853 N N . GLY A 1 107 ? 20.581 -11.191 -7.830 1.00 74.06 107 GLY A N 1
ATOM 854 C CA . GLY A 1 107 ? 21.244 -10.987 -6.534 1.00 74.06 107 GLY A CA 1
ATOM 855 C C . GLY A 1 107 ? 21.345 -9.513 -6.109 1.00 74.06 107 GLY A C 1
ATOM 856 O O . GLY A 1 107 ? 22.329 -9.127 -5.480 1.00 74.06 107 GLY A O 1
ATOM 857 N N . ASN A 1 108 ? 20.368 -8.684 -6.492 1.00 76.94 108 ASN A N 1
ATOM 858 C CA . ASN A 1 108 ? 20.339 -7.247 -6.189 1.00 76.94 108 ASN A CA 1
ATOM 859 C C . ASN A 1 108 ? 18.938 -6.727 -5.803 1.00 76.94 108 ASN A C 1
ATOM 861 O O . ASN A 1 108 ? 18.658 -5.530 -5.870 1.00 76.94 108 ASN A O 1
ATOM 865 N N . PHE A 1 109 ? 18.031 -7.620 -5.411 1.00 82.19 109 PHE A N 1
ATOM 866 C CA . PHE A 1 109 ? 16.702 -7.243 -4.946 1.00 82.19 109 PHE A CA 1
ATOM 867 C C . PHE A 1 109 ? 16.798 -6.450 -3.640 1.00 82.19 109 PHE A C 1
ATOM 869 O O . PHE A 1 109 ? 17.354 -6.913 -2.647 1.00 82.19 109 PHE A O 1
ATOM 876 N N . SER A 1 110 ? 16.242 -5.246 -3.639 1.00 87.19 110 SER A N 1
ATOM 877 C CA . SER A 1 110 ? 16.064 -4.410 -2.450 1.00 87.19 110 SER A CA 1
ATOM 878 C C . SER A 1 110 ? 14.850 -3.519 -2.647 1.00 87.19 110 SER A C 1
ATOM 880 O O . SER A 1 110 ? 14.386 -3.349 -3.774 1.00 87.19 110 SER A O 1
ATOM 882 N N . THR A 1 111 ? 14.366 -2.904 -1.569 1.00 88.31 111 THR A N 1
ATOM 883 C CA . THR A 1 111 ? 13.243 -1.957 -1.615 1.00 88.31 111 THR A CA 1
ATOM 884 C C . THR A 1 111 ? 13.412 -0.920 -2.729 1.00 88.31 111 THR A C 1
ATOM 886 O O . THR A 1 111 ? 12.482 -0.693 -3.492 1.00 88.31 111 THR A O 1
ATOM 889 N N . ASN A 1 112 ? 14.608 -0.345 -2.884 1.00 88.62 112 ASN A N 1
ATOM 890 C CA . ASN A 1 112 ? 14.875 0.710 -3.870 1.00 88.62 112 ASN A CA 1
ATOM 891 C C . ASN A 1 112 ? 15.223 0.210 -5.283 1.00 88.62 112 ASN A C 1
ATOM 893 O O . ASN A 1 112 ? 15.416 1.044 -6.158 1.00 88.62 112 ASN A O 1
ATOM 897 N N . HIS A 1 113 ? 15.299 -1.108 -5.489 1.00 84.88 113 HIS A N 1
ATOM 898 C CA . HIS A 1 113 ? 15.581 -1.758 -6.777 1.00 84.88 113 HIS A CA 1
ATOM 899 C C . HIS A 1 113 ? 14.559 -2.871 -7.038 1.00 84.88 113 HIS A C 1
ATOM 901 O O . HIS A 1 113 ? 14.894 -3.989 -7.435 1.00 84.88 113 HIS A O 1
ATOM 907 N N . MET A 1 114 ? 13.299 -2.597 -6.702 1.00 82.62 114 MET A N 1
ATOM 908 C CA . MET A 1 114 ? 12.248 -3.611 -6.692 1.00 82.62 114 MET A CA 1
ATOM 909 C C . MET A 1 114 ? 11.790 -3.999 -8.101 1.00 82.62 114 MET A C 1
ATOM 911 O O . MET A 1 114 ? 11.344 -5.125 -8.320 1.00 82.62 114 MET A O 1
ATOM 915 N N . TRP A 1 115 ? 11.926 -3.075 -9.056 1.00 85.06 115 TRP A N 1
ATOM 916 C CA . TRP A 1 115 ? 11.630 -3.287 -10.470 1.00 85.06 115 TRP A CA 1
ATOM 917 C C . TRP A 1 115 ? 12.857 -2.943 -11.329 1.00 85.06 115 TRP A C 1
ATOM 919 O O . TRP A 1 115 ? 13.590 -2.026 -10.965 1.00 85.06 115 TRP A O 1
ATOM 929 N N . PRO A 1 116 ? 13.083 -3.641 -12.463 1.00 76.56 116 PRO A N 1
ATOM 930 C CA . PRO A 1 116 ? 14.303 -3.484 -13.266 1.00 76.56 116 PRO A CA 1
ATOM 931 C C . PRO A 1 116 ? 14.587 -2.054 -13.740 1.00 76.56 116 PRO A C 1
ATOM 933 O O . PRO A 1 116 ? 15.745 -1.658 -13.806 1.00 76.56 116 PRO A O 1
ATOM 936 N N . ASP A 1 117 ? 13.536 -1.284 -14.028 1.00 75.56 117 ASP A N 1
ATOM 937 C CA . ASP A 1 117 ? 13.631 0.064 -14.600 1.00 75.56 117 ASP A CA 1
ATOM 938 C C . ASP A 1 117 ? 13.499 1.172 -13.534 1.00 75.56 117 ASP A C 1
ATOM 940 O O . ASP A 1 117 ? 13.022 2.269 -13.827 1.00 75.56 117 ASP A O 1
ATOM 944 N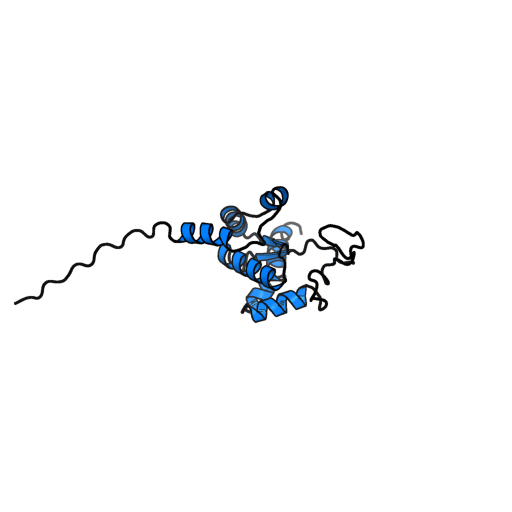 N . GLN A 1 118 ? 13.832 0.880 -12.270 1.00 75.06 118 GLN A N 1
ATOM 945 C CA . GLN A 1 118 ? 13.599 1.791 -11.147 1.00 75.06 118 GLN A CA 1
ATOM 946 C C . GLN A 1 118 ? 14.778 1.809 -10.161 1.00 75.06 118 GLN A C 1
ATOM 948 O O . GLN A 1 118 ? 15.044 0.819 -9.485 1.00 75.06 118 GLN A O 1
ATOM 953 N N . ASP A 1 119 ? 15.435 2.967 -10.044 1.00 78.88 119 ASP A N 1
ATOM 954 C CA . ASP A 1 119 ? 16.569 3.233 -9.140 1.00 78.88 119 ASP A CA 1
ATOM 955 C C . ASP A 1 119 ? 16.390 4.500 -8.270 1.00 78.88 119 ASP A C 1
ATOM 957 O O . ASP A 1 119 ? 17.119 4.720 -7.304 1.00 78.88 119 ASP A O 1
ATOM 961 N N . SER A 1 120 ? 15.359 5.307 -8.537 1.00 84.25 120 SER A N 1
ATOM 962 C CA . SER A 1 120 ? 15.022 6.559 -7.833 1.00 84.25 120 SER A CA 1
ATOM 963 C C . SER A 1 120 ? 14.580 6.416 -6.363 1.00 84.25 120 SER A C 1
ATOM 965 O O . SER A 1 120 ? 14.238 7.403 -5.714 1.00 84.25 120 SER A O 1
ATOM 967 N N . GLY A 1 121 ? 14.584 5.198 -5.817 1.00 88.19 121 GLY A N 1
ATOM 968 C CA . GLY A 1 121 ? 14.008 4.849 -4.518 1.00 88.19 121 GLY A CA 1
ATOM 969 C C . GLY A 1 121 ? 12.506 4.525 -4.553 1.00 88.19 121 GLY A C 1
ATOM 970 O O . GLY A 1 121 ? 11.721 5.169 -5.248 1.00 88.19 121 GLY A O 1
ATOM 971 N N . PHE A 1 122 ? 12.099 3.528 -3.758 1.00 91.00 122 PHE A N 1
ATOM 972 C CA . PHE A 1 122 ? 10.748 2.948 -3.786 1.00 91.00 122 PHE A CA 1
ATOM 973 C C . PHE A 1 122 ? 9.636 3.987 -3.657 1.00 91.00 122 PHE A C 1
ATOM 975 O O . PHE A 1 122 ? 8.725 4.044 -4.481 1.00 91.00 122 PHE A O 1
ATOM 982 N N . LEU A 1 123 ? 9.715 4.808 -2.607 1.00 92.88 123 LEU A N 1
ATOM 983 C CA . LEU A 1 123 ? 8.665 5.764 -2.283 1.00 92.88 123 LEU A CA 1
ATOM 984 C C . LEU A 1 123 ? 8.518 6.814 -3.389 1.00 92.88 123 LEU A C 1
ATOM 986 O O . LEU A 1 123 ? 7.402 7.092 -3.813 1.00 92.88 123 LEU A O 1
ATOM 990 N N . TYR A 1 124 ? 9.633 7.345 -3.899 1.00 94.00 124 TYR A N 1
ATOM 991 C CA . TYR A 1 124 ? 9.624 8.339 -4.973 1.00 94.00 124 TYR A CA 1
ATOM 992 C C . TYR A 1 124 ? 9.017 7.786 -6.256 1.00 94.00 124 TYR A C 1
ATOM 994 O O . TYR A 1 124 ? 8.177 8.440 -6.872 1.00 94.00 124 TYR A O 1
ATOM 1002 N N . ALA A 1 125 ? 9.406 6.570 -6.636 1.00 93.50 125 ALA A N 1
ATOM 1003 C CA . ALA A 1 125 ? 8.891 5.925 -7.831 1.00 93.50 125 ALA A CA 1
ATOM 1004 C C . ALA A 1 125 ? 7.374 5.694 -7.731 1.00 93.50 125 ALA A C 1
ATOM 1006 O O . ALA A 1 125 ? 6.619 6.114 -8.610 1.00 93.50 125 ALA A O 1
ATOM 1007 N N . VAL A 1 126 ? 6.911 5.110 -6.619 1.00 95.38 126 VAL A N 1
ATOM 1008 C CA . VAL A 1 126 ? 5.485 4.831 -6.405 1.00 95.38 126 VAL A CA 1
ATOM 1009 C C . VAL A 1 126 ? 4.662 6.119 -6.343 1.00 95.38 126 VAL A C 1
ATOM 1011 O O . VAL A 1 126 ? 3.608 6.183 -6.969 1.00 95.38 126 VAL A O 1
ATOM 1014 N N . VAL A 1 127 ? 5.140 7.161 -5.653 1.00 97.12 127 VAL A N 1
ATOM 1015 C CA . VAL A 1 127 ? 4.463 8.469 -5.604 1.00 97.12 127 VAL A CA 1
ATOM 1016 C C . VAL A 1 127 ? 4.400 9.113 -6.991 1.00 97.12 127 VAL A C 1
ATOM 1018 O O . VAL A 1 127 ? 3.349 9.622 -7.381 1.00 97.12 127 VAL A O 1
ATOM 1021 N N . GLY A 1 128 ? 5.484 9.053 -7.769 1.00 96.69 128 GLY A N 1
ATOM 1022 C CA . GLY A 1 128 ? 5.498 9.540 -9.149 1.00 96.69 128 GLY A CA 1
ATOM 1023 C C . GLY A 1 128 ? 4.434 8.855 -10.010 1.00 96.69 128 GLY A C 1
ATOM 1024 O O . GLY A 1 128 ? 3.649 9.520 -10.689 1.00 96.69 128 GLY A O 1
ATOM 1025 N N . GLU A 1 129 ? 4.334 7.531 -9.916 1.00 96.88 129 GLU A N 1
ATOM 1026 C CA . GLU A 1 129 ? 3.320 6.758 -10.636 1.00 96.88 129 GLU A CA 1
ATOM 1027 C C . GLU A 1 129 ? 1.895 7.018 -10.116 1.00 96.88 129 GLU A C 1
ATOM 1029 O O . GLU A 1 129 ? 0.953 7.100 -10.904 1.00 96.88 129 GLU A O 1
ATOM 1034 N N . MET A 1 130 ? 1.712 7.228 -8.809 1.00 98.38 130 MET A N 1
ATOM 1035 C CA . MET A 1 130 ? 0.431 7.647 -8.231 1.00 98.38 130 MET A CA 1
ATOM 1036 C C . MET A 1 130 ? -0.055 8.977 -8.818 1.00 98.38 130 MET A C 1
ATOM 1038 O O . MET A 1 130 ? -1.226 9.092 -9.187 1.00 98.38 130 MET A O 1
ATOM 1042 N N . LEU A 1 131 ? 0.833 9.961 -8.972 1.00 98.25 131 LEU A N 1
ATOM 1043 C CA . LEU A 1 131 ? 0.502 11.245 -9.599 1.00 98.25 131 LEU A CA 1
ATOM 1044 C C . LEU A 1 131 ? 0.103 11.069 -11.072 1.00 98.25 131 LEU A C 1
ATOM 1046 O O . LEU A 1 131 ? -0.899 11.639 -11.517 1.00 98.25 131 LEU A O 1
ATOM 1050 N N . ILE A 1 132 ? 0.825 10.225 -11.820 1.00 97.75 132 ILE A N 1
ATOM 1051 C CA . ILE A 1 132 ? 0.477 9.861 -13.206 1.00 97.75 132 ILE A CA 1
ATOM 1052 C C . ILE A 1 132 ? -0.923 9.228 -13.261 1.00 97.75 132 ILE A C 1
ATOM 1054 O O . ILE A 1 132 ? -1.742 9.594 -14.111 1.00 97.75 132 ILE A O 1
ATOM 1058 N N . GLN A 1 133 ? -1.236 8.337 -12.316 1.00 98.06 133 GLN A N 1
ATOM 1059 C CA . GLN A 1 133 ? -2.536 7.672 -12.182 1.00 98.06 133 GLN A CA 1
ATOM 1060 C C . GLN A 1 133 ? -3.593 8.499 -11.426 1.00 98.06 133 GLN A C 1
ATOM 1062 O O . GLN A 1 133 ? -4.638 7.970 -11.040 1.00 98.06 133 GLN A O 1
ATOM 1067 N N . ARG A 1 134 ? -3.367 9.812 -11.282 1.00 98.12 134 ARG A N 1
ATOM 1068 C CA . ARG A 1 134 ? -4.335 10.797 -10.772 1.00 98.12 134 ARG A CA 1
ATOM 1069 C C . ARG A 1 134 ? -4.763 10.581 -9.319 1.00 98.12 134 ARG A C 1
ATOM 1071 O O . ARG A 1 134 ? -5.885 10.932 -8.963 1.00 98.12 134 ARG A O 1
ATOM 1078 N N . PHE A 1 135 ? -3.886 10.034 -8.480 1.00 98.56 135 PHE A N 1
ATOM 1079 C CA . PHE A 1 135 ? -4.053 10.188 -7.036 1.00 98.56 135 PHE A CA 1
ATOM 1080 C C . PHE A 1 135 ? -3.889 11.657 -6.634 1.00 98.56 135 PHE A C 1
ATOM 1082 O O . PHE A 1 135 ? -3.058 12.373 -7.197 1.00 98.56 135 PHE A O 1
ATOM 1089 N N . THR A 1 136 ? -4.688 12.113 -5.671 1.00 98.56 136 THR A N 1
ATOM 1090 C CA . THR A 1 136 ? -4.510 13.449 -5.082 1.00 98.56 136 THR A CA 1
ATOM 1091 C C . THR A 1 136 ? -3.385 13.433 -4.046 1.00 98.56 136 THR A C 1
ATOM 1093 O O . THR A 1 136 ? -3.056 12.380 -3.503 1.00 98.56 136 THR A O 1
ATOM 1096 N N . ALA A 1 137 ? -2.820 14.601 -3.725 1.00 98.25 137 ALA A N 1
ATOM 1097 C CA . ALA A 1 137 ? -1.810 14.713 -2.667 1.00 98.25 137 ALA A CA 1
ATOM 1098 C C . ALA A 1 137 ? -2.314 14.142 -1.327 1.00 98.25 137 ALA A C 1
ATOM 1100 O O . ALA A 1 137 ? -1.616 13.360 -0.694 1.00 98.25 137 ALA A O 1
ATOM 1101 N N . GLN A 1 138 ? -3.570 14.426 -0.970 1.00 98.38 138 GLN A N 1
ATOM 1102 C CA . GLN A 1 138 ? -4.189 13.911 0.251 1.00 98.38 138 GLN A CA 1
ATOM 1103 C C . GLN A 1 138 ? -4.360 12.383 0.233 1.00 98.38 138 GLN A C 1
ATOM 1105 O O . GLN A 1 138 ? -4.182 11.723 1.253 1.00 98.38 138 GLN A O 1
ATOM 1110 N N . GLU A 1 139 ? -4.709 11.787 -0.914 1.00 98.75 139 GLU A N 1
ATOM 1111 C CA . GLU A 1 139 ? -4.752 10.324 -1.021 1.00 98.75 139 GLU A CA 1
ATOM 1112 C C . GLU A 1 139 ? -3.353 9.717 -0.843 1.00 98.75 139 GLU A C 1
ATOM 1114 O O . GLU A 1 139 ? -3.204 8.688 -0.185 1.00 98.75 139 GLU A O 1
ATOM 1119 N N . ILE A 1 140 ? -2.327 10.358 -1.410 1.00 98.75 140 ILE A N 1
ATOM 1120 C CA . ILE A 1 140 ? -0.934 9.914 -1.311 1.00 98.75 140 ILE A CA 1
ATOM 1121 C C . ILE A 1 140 ? -0.446 9.986 0.140 1.00 98.75 140 ILE A C 1
ATOM 1123 O O . ILE A 1 140 ? 0.111 9.006 0.627 1.00 98.75 140 ILE A O 1
ATOM 1127 N N . GLU A 1 141 ? -0.683 11.084 0.858 1.00 98.44 141 GLU A N 1
ATOM 1128 C CA . GLU A 1 141 ? -0.313 11.241 2.278 1.00 98.44 141 GLU A CA 1
ATOM 1129 C C . GLU A 1 141 ? -0.908 10.119 3.147 1.00 98.44 141 GLU A C 1
ATOM 1131 O O . GLU A 1 141 ? -0.191 9.435 3.889 1.00 98.44 141 GLU A O 1
ATOM 1136 N N . LYS A 1 142 ? -2.200 9.831 2.945 1.00 98.75 142 LYS A N 1
ATOM 1137 C CA . LYS A 1 142 ? -2.913 8.719 3.589 1.00 98.75 142 LYS A CA 1
ATOM 1138 C C . LYS A 1 142 ? -2.268 7.368 3.330 1.00 98.75 142 LYS A C 1
ATOM 1140 O O . LYS A 1 142 ? -1.936 6.652 4.278 1.00 98.75 142 LYS A O 1
ATOM 1145 N N . ILE A 1 143 ? -2.072 7.027 2.058 1.00 98.69 143 ILE A N 1
ATOM 1146 C CA . ILE A 1 143 ? -1.592 5.700 1.650 1.00 98.69 143 ILE A CA 1
ATOM 1147 C C . ILE A 1 143 ? -0.121 5.490 2.022 1.00 98.69 143 ILE A C 1
ATOM 1149 O O . ILE A 1 143 ? 0.287 4.372 2.347 1.00 98.69 143 ILE A O 1
ATOM 1153 N N . THR A 1 144 ? 0.689 6.545 1.964 1.00 97.44 144 THR A N 1
ATOM 1154 C CA . THR A 1 144 ? 2.133 6.435 2.189 1.00 97.44 144 THR A CA 1
ATOM 1155 C C . THR A 1 144 ? 2.510 6.352 3.664 1.00 97.44 144 THR A C 1
ATOM 1157 O O . THR A 1 144 ? 3.541 5.754 3.971 1.00 97.44 144 THR A O 1
ATOM 1160 N N . GLY A 1 145 ? 1.683 6.863 4.584 1.00 97.38 145 GLY A N 1
ATOM 1161 C CA . GLY A 1 145 ? 2.003 6.767 6.009 1.00 97.38 145 GLY A CA 1
ATOM 1162 C C . GLY A 1 145 ? 0.946 7.257 6.993 1.00 97.38 145 GLY A C 1
ATOM 1163 O O . GLY A 1 145 ? 0.861 6.694 8.083 1.00 97.38 145 GLY A O 1
ATOM 1164 N N . GLU A 1 146 ? 0.110 8.242 6.652 1.00 98.44 146 GLU A N 1
ATOM 1165 C CA . GLU A 1 146 ? -0.827 8.825 7.629 1.00 98.44 146 GLU A CA 1
ATOM 1166 C C . GLU A 1 146 ? -1.823 7.783 8.171 1.00 98.44 146 GLU A C 1
ATOM 1168 O O . GLU A 1 146 ? -2.069 7.743 9.379 1.00 98.44 146 GLU A O 1
ATOM 1173 N N . ASN A 1 147 ? -2.309 6.854 7.339 1.00 98.75 147 ASN A N 1
ATOM 1174 C CA . ASN A 1 147 ? -3.180 5.772 7.812 1.00 98.75 147 ASN A CA 1
ATOM 1175 C C . ASN A 1 147 ? -2.470 4.830 8.799 1.00 98.75 147 ASN A C 1
ATOM 1177 O O . ASN A 1 147 ? -3.083 4.379 9.771 1.00 98.75 147 ASN A O 1
ATOM 1181 N N . TYR A 1 148 ? -1.182 4.540 8.579 1.00 98.38 148 TYR A N 1
ATOM 1182 C CA . TYR A 1 148 ? -0.389 3.748 9.522 1.00 98.38 148 TYR A CA 1
ATOM 1183 C C . TYR A 1 148 ? -0.222 4.487 10.847 1.00 98.38 148 TYR A C 1
ATOM 1185 O O . TYR A 1 148 ? -0.442 3.885 11.896 1.00 98.38 148 TYR A O 1
ATOM 1193 N N . CYS A 1 149 ? 0.093 5.785 10.808 1.00 98.12 149 CYS A N 1
ATOM 1194 C CA . CYS A 1 149 ? 0.193 6.619 12.004 1.00 98.12 149 CYS A CA 1
ATOM 1195 C C . CYS A 1 149 ? -1.126 6.641 12.784 1.00 98.12 149 CYS A C 1
ATOM 1197 O O . CYS A 1 149 ? -1.115 6.401 13.987 1.00 98.12 149 CYS A O 1
ATOM 1199 N N . ARG A 1 150 ? -2.268 6.831 12.107 1.00 97.94 150 ARG A N 1
ATOM 1200 C CA . ARG A 1 150 ? -3.599 6.805 12.736 1.00 97.94 150 ARG A CA 1
ATOM 1201 C C . ARG A 1 150 ? -3.846 5.501 13.493 1.00 97.94 150 ARG A C 1
ATOM 1203 O O . ARG A 1 150 ? -4.244 5.530 14.656 1.00 97.94 150 ARG A O 1
ATOM 1210 N N . VAL A 1 151 ? -3.621 4.359 12.836 1.00 97.50 151 VAL A N 1
ATOM 1211 C CA . VAL A 1 151 ? -3.831 3.038 13.449 1.00 97.50 151 VAL A CA 1
ATOM 1212 C C . VAL A 1 151 ? -2.839 2.808 14.588 1.00 97.50 151 VAL A C 1
ATOM 1214 O O . VAL A 1 151 ? -3.246 2.354 15.654 1.00 97.50 151 VAL A O 1
ATOM 1217 N N . PHE A 1 152 ? -1.564 3.162 14.404 1.00 97.25 152 PHE A N 1
ATOM 1218 C CA . PHE A 1 152 ? -0.532 3.028 15.432 1.00 97.25 152 PHE A CA 1
ATOM 1219 C C . PHE A 1 152 ? -0.853 3.854 16.681 1.00 97.25 152 PHE A C 1
ATOM 1221 O O . PHE A 1 152 ? -0.788 3.329 17.792 1.00 97.25 152 PHE A O 1
ATOM 1228 N N . SER A 1 153 ? -1.263 5.114 16.516 1.00 96.56 153 SER A N 1
ATOM 1229 C CA . SER A 1 153 ? -1.733 5.952 17.619 1.00 96.56 153 SER A CA 1
ATOM 1230 C C . SER A 1 153 ? -2.920 5.304 18.329 1.00 96.56 153 SER A C 1
ATOM 1232 O O . SER A 1 153 ? -2.843 5.067 19.530 1.00 96.56 153 SER A O 1
ATOM 1234 N N . ALA A 1 154 ? -3.967 4.902 17.601 1.00 95.44 154 ALA A N 1
ATOM 1235 C CA . ALA A 1 154 ? -5.160 4.295 18.197 1.00 95.44 154 ALA A CA 1
ATOM 1236 C C . ALA A 1 154 ? -4.856 3.054 19.062 1.00 95.44 154 ALA A C 1
ATOM 1238 O O . ALA A 1 154 ? -5.470 2.876 20.113 1.00 95.44 154 ALA A O 1
ATOM 1239 N N . VAL A 1 155 ? -3.894 2.212 18.664 1.00 94.75 155 VAL A N 1
ATOM 1240 C CA . VAL A 1 155 ? -3.537 0.994 19.420 1.00 94.75 155 VAL A CA 1
ATOM 1241 C C . VAL A 1 155 ? -2.526 1.232 20.549 1.00 94.75 155 VAL A C 1
ATOM 1243 O O . VAL A 1 155 ? -2.328 0.344 21.381 1.00 94.75 155 VAL A O 1
ATOM 1246 N N . THR A 1 156 ? -1.885 2.405 20.602 1.00 95.69 156 THR A N 1
ATOM 1247 C CA . THR A 1 156 ? -0.868 2.748 21.616 1.00 95.69 156 THR A CA 1
ATOM 1248 C C . THR A 1 156 ? -1.332 3.792 22.631 1.00 95.69 156 THR A C 1
ATOM 1250 O O . THR A 1 156 ? -0.808 3.801 23.742 1.00 95.69 156 THR A O 1
ATOM 1253 N N . SER A 1 157 ? -2.351 4.605 22.325 1.00 85.06 157 SER A N 1
ATOM 1254 C CA . SER A 1 157 ? -2.851 5.682 23.198 1.00 85.06 157 SER A CA 1
ATOM 1255 C C . SER A 1 157 ? -3.354 5.234 24.582 1.00 85.06 157 SER A C 1
ATOM 1257 O O . SER A 1 157 ? -3.508 6.074 25.457 1.00 85.06 157 SER A O 1
ATOM 1259 N N . GLY A 1 158 ? -3.595 3.938 24.806 1.00 66.31 158 GLY A N 1
ATOM 1260 C CA . GLY A 1 158 ? -3.987 3.377 26.109 1.00 66.31 158 GLY A CA 1
ATOM 1261 C C . GLY A 1 158 ? -2.850 2.739 26.920 1.00 66.31 158 GLY A C 1
ATOM 1262 O O . GLY A 1 158 ? -3.136 2.002 27.859 1.00 66.31 158 GLY A O 1
ATOM 1263 N N . ARG A 1 159 ? -1.582 2.926 26.526 1.00 58.53 159 ARG A N 1
ATOM 1264 C CA . ARG A 1 159 ? -0.401 2.291 27.154 1.00 58.53 159 ARG A CA 1
ATOM 1265 C C . ARG A 1 159 ? 0.607 3.292 27.747 1.00 58.53 159 ARG A C 1
ATOM 1267 O O . ARG A 1 159 ? 1.763 2.921 27.941 1.00 58.53 159 ARG A O 1
ATOM 1274 N N . GLY A 1 160 ? 0.185 4.536 27.973 1.00 50.44 160 GLY A N 1
ATOM 1275 C CA . GLY A 1 160 ? 0.988 5.607 28.580 1.00 50.44 160 GLY A CA 1
ATOM 1276 C C . GLY A 1 160 ? 0.670 5.826 30.048 1.00 50.44 160 GLY A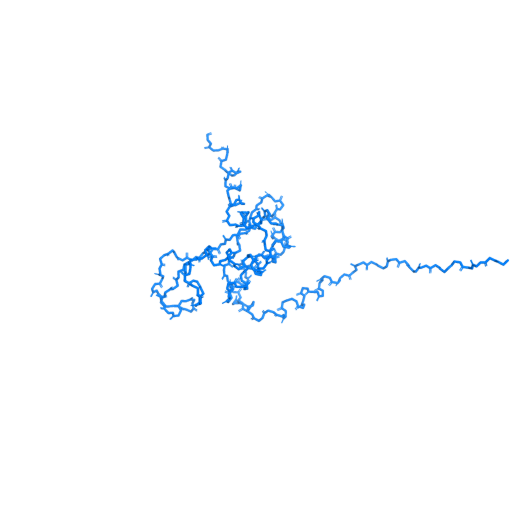 C 1
ATOM 1277 O O . GLY A 1 160 ? -0.481 5.533 30.440 1.00 50.44 160 GLY A O 1
#

Mean predicted aligned error: 11.21 Å

Secondary structure (DSSP, 8-state):
-PPPP-PPPP-----STTHHHHHHHHTS-GGG---HHHHTTSPPHHHHHHHHHTT--EEEE--SSSHHHHHHHHHHHHHHH-GGGEEEE----SSPB-S-BTTBTTS-B-GGGSSTT--S-HHHHHHHHHHHTT--HHHHHIIIIIHHHHHHHHHHTT--

Organism: NCBI:t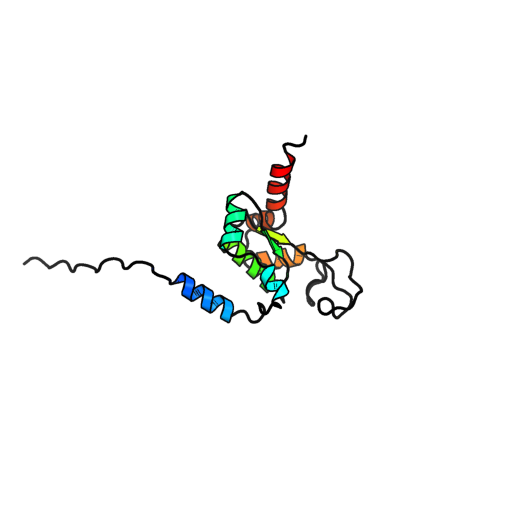xid2484750

Sequence (160 aa):
MEPRRRLLPPRGSRGNRWSSRIRRWQVRKPWLRFPPSLKVRLVSRDHAKAIADTGGIIGVWHLFPTMKDYVVGIREMVDVVGVDHVGMGSDSPISPDRVVSARNPNGNFSTNHMWPDQDSGFLYAVVGEMLIQRFTAQEIEKITGENYCRVFSAVTSGRG

Nearest PDB structures (foldseek):
  1itq-assembly1_B  TM=7.567E-01  e=1.504E-02  Homo sapiens

Radius of gyration: 21.3 Å; Cα contacts (8 Å, |Δi|>4): 150; chains: 1; bounding box: 83×37×56 Å

Solvent-accessible surface area (backbone atoms only — not comparable to full-atom values): 9673 Å² total; per-residue (Å²): 141,82,84,84,83,81,82,78,79,79,87,73,78,90,71,64,69,61,61,60,47,52,62,55,48,70,72,69,43,82,82,74,69,57,56,74,82,53,55,76,72,56,79,48,74,68,57,46,37,56,41,32,76,72,66,34,71,48,57,49,62,61,87,41,96,39,72,68,53,36,51,50,50,48,52,56,47,29,76,67,48,37,56,80,21,31,34,70,28,69,97,55,47,82,57,64,40,68,62,66,38,100,91,18,80,79,29,50,37,15,44,40,38,72,42,96,94,42,74,81,31,47,66,56,49,52,52,53,50,32,51,74,71,66,52,50,71,71,55,47,49,28,27,75,43,49,35,57,52,54,47,52,48,70,76,45,72,85,76,122